Protein AF-A0A662CQD9-F1 (afdb_monomer_lite)

pLDDT: mean 89.27, std 15.83, range [40.22, 98.19]

Radius of gyration: 14.36 Å; chains: 1; bounding box: 33×25×35 Å

Foldseek 3Di:
DDDDPDPDPDWDKDWDAPDQAQQHTWIWIGPVVPDIDTPPNRHHPDFQPDDPSRGYDDDDDDDDPVD

Sequence (67 aa):
MQGFAQEGDSVYLFSYFINNGEDGLHLAYSEDGLSWKALNENASYLKPEVGKDKLMRDPCIIQTPDG

Secondary structure (DSSP, 8-state):
------SSS--EEEEE--TTSSS-BEEEEESSSSS-EESGGG--SB---SSSS----S------TT-

Structure (mmCIF, N/CA/C/O backbone):
data_AF-A0A662CQD9-F1
#
_entry.id   AF-A0A662CQD9-F1
#
loop_
_atom_site.group_PDB
_atom_site.id
_atom_site.type_symbol
_atom_site.label_atom_id
_atom_site.label_alt_id
_atom_site.label_comp_id
_atom_site.label_asym_id
_atom_site.label_entity_id
_atom_site.label_seq_id
_atom_site.pdbx_PDB_ins_code
_atom_site.Cartn_x
_atom_site.Cartn_y
_atom_site.Cartn_z
_atom_site.occupancy
_atom_site.B_iso_or_equiv
_atom_site.auth_seq_id
_atom_site.auth_comp_id
_atom_site.auth_asym_id
_atom_site.auth_atom_id
_atom_site.pdbx_PDB_model_num
ATOM 1 N N . MET A 1 1 ? -22.564 15.726 10.714 1.00 40.22 1 MET A N 1
ATOM 2 C CA . MET A 1 1 ? -22.271 14.573 9.841 1.00 40.22 1 MET A CA 1
ATOM 3 C C . MET A 1 1 ? -21.417 13.613 10.642 1.00 40.22 1 MET A C 1
ATOM 5 O O . MET A 1 1 ? -20.273 13.940 10.916 1.00 40.22 1 MET A O 1
ATOM 9 N N . GLN A 1 2 ? -22.001 12.514 11.113 1.00 41.22 2 GLN A N 1
ATOM 10 C CA . GLN A 1 2 ? -21.275 11.419 11.758 1.00 41.22 2 GLN A CA 1
ATOM 11 C C . GLN A 1 2 ? -20.942 10.408 10.661 1.00 41.22 2 GLN A C 1
ATOM 13 O O . GLN A 1 2 ? -21.846 9.935 9.975 1.00 41.22 2 GLN A O 1
ATOM 18 N N . GLY A 1 3 ? -19.653 10.161 10.435 1.00 45.72 3 GLY A N 1
ATOM 19 C CA . GLY A 1 3 ? -19.213 9.049 9.602 1.00 45.72 3 GLY A CA 1
ATOM 20 C C . GLY A 1 3 ? -19.467 7.761 10.371 1.00 45.72 3 GLY A C 1
ATOM 21 O O . GLY A 1 3 ? -18.907 7.571 11.446 1.00 45.72 3 GLY A O 1
ATOM 22 N N . PHE A 1 4 ? -20.350 6.913 9.857 1.00 49.28 4 PHE A N 1
ATOM 23 C CA . PHE A 1 4 ? -20.591 5.584 10.402 1.00 49.28 4 PHE A CA 1
ATOM 24 C C . PHE A 1 4 ? -19.447 4.660 9.964 1.00 49.28 4 PHE A C 1
ATOM 26 O O . PHE A 1 4 ? -19.555 3.987 8.944 1.00 49.28 4 PHE A O 1
ATOM 33 N N . ALA A 1 5 ? -18.346 4.638 10.714 1.00 55.62 5 ALA A N 1
ATOM 34 C CA . ALA A 1 5 ? -17.582 3.404 10.859 1.00 55.62 5 ALA A CA 1
ATOM 35 C C . ALA A 1 5 ? -18.286 2.611 11.967 1.00 55.62 5 ALA A C 1
ATOM 37 O O . ALA A 1 5 ? -18.522 3.127 13.058 1.00 55.62 5 ALA A O 1
ATOM 38 N N . GLN A 1 6 ? -18.753 1.415 11.633 1.00 50.81 6 GLN A N 1
ATOM 39 C CA . GLN A 1 6 ? -19.496 0.536 12.527 1.00 50.81 6 GLN A CA 1
ATOM 40 C C . GLN A 1 6 ? -18.657 0.224 13.778 1.00 50.81 6 GLN A C 1
ATOM 42 O O . GLN A 1 6 ? -17.469 -0.055 13.659 1.00 50.81 6 GLN A O 1
ATOM 47 N N . GLU A 1 7 ? -19.275 0.287 14.961 1.00 52.09 7 GLU A N 1
ATOM 48 C CA . GLU A 1 7 ? -18.689 -0.024 16.276 1.00 52.09 7 GLU A CA 1
ATOM 49 C C . GLU A 1 7 ? -18.262 -1.508 16.341 1.00 52.09 7 GLU A C 1
ATOM 51 O O . GLU A 1 7 ? -18.977 -2.391 16.808 1.00 52.09 7 GLU A O 1
ATOM 56 N N . GLY A 1 8 ? -17.096 -1.78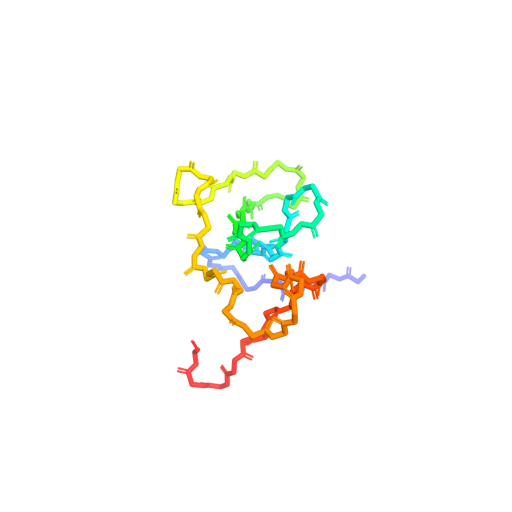7 15.779 1.00 56.69 8 GLY A N 1
ATOM 57 C CA . GLY A 1 8 ? -16.347 -3.036 15.806 1.00 56.69 8 GLY A CA 1
ATOM 58 C C . GLY A 1 8 ? -14.892 -2.694 15.491 1.00 56.69 8 GLY A C 1
ATOM 59 O O . GLY A 1 8 ? -14.655 -1.646 14.887 1.00 56.69 8 GLY A O 1
ATOM 60 N N . ASP A 1 9 ? -13.946 -3.534 15.925 1.00 69.50 9 ASP A N 1
ATOM 61 C CA . ASP A 1 9 ? -12.486 -3.363 15.778 1.00 69.50 9 ASP A CA 1
ATOM 62 C C . ASP A 1 9 ? -12.066 -3.158 14.306 1.00 69.50 9 ASP A C 1
ATOM 64 O O . ASP A 1 9 ? -11.595 -4.068 13.624 1.00 69.50 9 ASP A O 1
ATOM 68 N N . SER A 1 10 ? -12.289 -1.957 13.785 1.00 82.62 10 SER A N 1
ATOM 69 C CA . SER A 1 10 ? -12.052 -1.563 12.404 1.00 82.62 10 SER A CA 1
ATOM 70 C C . SER A 1 10 ? -10.946 -0.521 12.371 1.00 82.62 10 SER A C 1
ATOM 72 O O . SER A 1 10 ? -10.839 0.337 13.246 1.00 82.62 10 SER A O 1
ATOM 74 N N . VAL A 1 11 ? -10.089 -0.630 11.361 1.00 93.25 11 VAL A N 1
ATOM 75 C CA . VAL A 1 11 ? -8.920 0.231 11.177 1.00 93.25 11 VAL A CA 1
ATOM 76 C C . VAL A 1 11 ? -8.988 0.897 9.813 1.00 93.25 11 VAL A C 1
ATOM 78 O O . VAL A 1 11 ? -9.551 0.354 8.861 1.00 93.25 11 VAL A O 1
ATOM 81 N N . TYR A 1 12 ? -8.364 2.060 9.697 1.00 94.31 12 TYR A N 1
ATOM 82 C CA . TYR A 1 12 ? -8.046 2.650 8.409 1.00 94.31 12 TYR A CA 1
ATOM 83 C C . TYR A 1 12 ? -6.886 1.880 7.784 1.00 94.31 12 TYR A C 1
ATOM 85 O O . TYR A 1 12 ? -5.892 1.603 8.455 1.00 94.31 12 TYR A O 1
ATOM 93 N N . LEU A 1 13 ? -6.998 1.562 6.496 1.00 95.81 13 LEU A N 1
ATOM 94 C CA . LEU A 1 13 ? -5.950 0.910 5.717 1.00 95.81 13 LEU A CA 1
ATOM 95 C C . LEU A 1 13 ? -5.510 1.843 4.589 1.00 95.81 13 LEU A C 1
ATOM 97 O O . LEU A 1 13 ? -6.343 2.384 3.864 1.00 95.81 13 LEU A O 1
ATOM 101 N N . PHE A 1 14 ? -4.202 2.022 4.442 1.00 96.56 14 PHE A N 1
ATOM 102 C CA . PHE A 1 14 ? -3.605 2.894 3.441 1.00 96.56 14 PHE A CA 1
ATOM 103 C C . PHE A 1 14 ? -2.684 2.104 2.522 1.00 96.56 14 PHE A C 1
ATOM 105 O O . PHE A 1 14 ? -1.782 1.409 2.992 1.00 96.56 14 PHE A O 1
ATOM 112 N N . SER A 1 15 ? -2.910 2.231 1.214 1.00 97.75 15 SER A N 1
ATOM 113 C CA . SER A 1 15 ? -2.042 1.708 0.162 1.00 97.75 15 SER A CA 1
ATOM 114 C C . SER A 1 15 ? -1.113 2.803 -0.343 1.00 97.75 15 SER A C 1
ATOM 116 O O . SER A 1 15 ? -1.571 3.877 -0.729 1.00 97.75 15 SER A O 1
ATOM 118 N N . TYR A 1 16 ? 0.190 2.535 -0.362 1.00 97.38 16 TYR A N 1
ATOM 119 C CA . TYR A 1 16 ? 1.191 3.513 -0.786 1.00 97.38 16 TYR A CA 1
ATOM 120 C C . TYR A 1 16 ? 2.391 2.856 -1.466 1.00 97.38 16 TYR A C 1
ATOM 122 O O . TYR A 1 16 ? 2.539 1.636 -1.476 1.00 97.38 16 TYR A O 1
ATOM 130 N N . PHE A 1 17 ? 3.242 3.695 -2.049 1.00 97.25 17 PHE A N 1
ATOM 131 C CA . PHE A 1 17 ? 4.560 3.331 -2.558 1.00 97.25 17 PHE A CA 1
ATOM 132 C C . PHE A 1 17 ? 5.618 4.1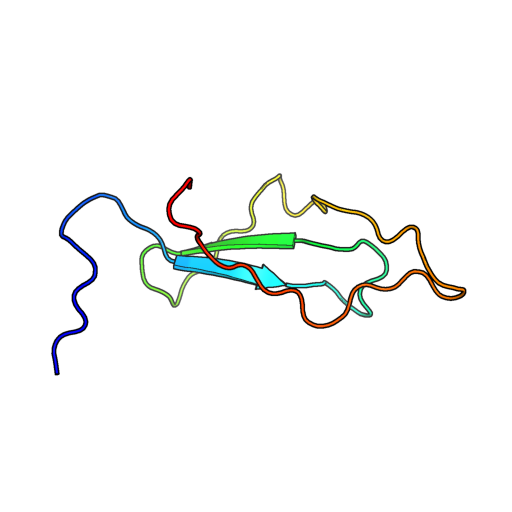85 -1.854 1.00 97.25 17 PHE A C 1
ATOM 134 O O . PHE A 1 17 ? 5.317 5.270 -1.348 1.00 97.25 17 PHE A O 1
ATOM 141 N N . ILE A 1 18 ? 6.858 3.704 -1.814 1.00 96.19 18 ILE A N 1
ATOM 142 C CA . ILE A 1 18 ? 7.986 4.431 -1.224 1.00 96.19 18 ILE A CA 1
ATOM 143 C C . ILE A 1 18 ? 8.859 4.992 -2.352 1.00 96.19 18 ILE A C 1
ATOM 145 O O . ILE A 1 18 ? 9.035 4.356 -3.389 1.00 96.19 18 ILE A O 1
ATOM 149 N N . ASN A 1 19 ? 9.422 6.187 -2.151 1.00 95.56 19 ASN A N 1
ATOM 150 C CA . ASN A 1 19 ? 10.297 6.867 -3.112 1.00 95.56 19 ASN A CA 1
ATOM 151 C C . ASN A 1 19 ? 9.659 6.996 -4.504 1.00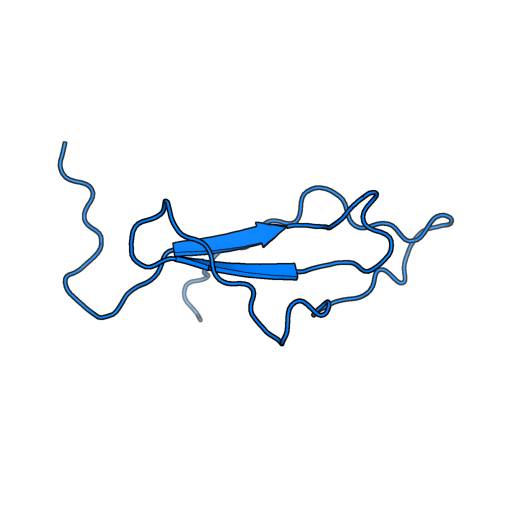 95.56 19 ASN A C 1
ATOM 153 O O . ASN A 1 19 ? 8.672 7.712 -4.656 1.00 95.56 19 ASN A O 1
ATOM 157 N N . ASN A 1 20 ? 10.222 6.341 -5.524 1.00 95.56 20 ASN A N 1
ATOM 158 C CA . ASN A 1 20 ? 9.698 6.369 -6.885 1.00 95.56 20 ASN A CA 1
ATOM 159 C C . ASN A 1 20 ? 8.832 5.136 -7.210 1.00 95.56 20 ASN A C 1
ATOM 161 O O . ASN A 1 20 ? 8.320 5.021 -8.325 1.00 95.56 20 ASN A O 1
ATOM 165 N N . GLY A 1 21 ? 8.639 4.243 -6.235 1.00 96.06 21 GLY A N 1
ATOM 166 C CA . GLY A 1 21 ? 7.810 3.048 -6.345 1.00 96.06 21 GLY A CA 1
ATOM 167 C C . GLY A 1 21 ? 8.533 1.845 -6.936 1.00 96.06 21 GLY A C 1
ATOM 168 O O . GLY A 1 21 ? 7.883 0.983 -7.526 1.00 96.06 21 GLY A O 1
ATOM 169 N N . GLU A 1 22 ? 9.861 1.791 -6.806 1.00 96.62 22 GLU A N 1
ATOM 170 C CA . GLU A 1 22 ? 10.685 0.691 -7.317 1.00 96.62 22 GLU A CA 1
ATOM 171 C C . GLU A 1 22 ? 10.402 -0.647 -6.621 1.00 96.62 22 GLU A C 1
ATOM 173 O O . GLU A 1 22 ? 10.556 -1.709 -7.224 1.00 96.62 22 GLU A O 1
ATOM 178 N N . ASP A 1 23 ? 10.015 -0.611 -5.345 1.00 96.25 23 ASP A N 1
ATOM 179 C CA . ASP A 1 23 ? 9.787 -1.815 -4.548 1.00 96.25 23 ASP A CA 1
ATOM 180 C C . ASP A 1 23 ? 8.321 -2.263 -4.530 1.00 96.25 23 ASP A C 1
ATOM 182 O O . ASP A 1 23 ? 8.061 -3.449 -4.326 1.00 96.25 23 ASP A O 1
ATOM 186 N N . GLY A 1 24 ? 7.380 -1.371 -4.842 1.00 97.38 24 GLY A N 1
ATOM 187 C CA . GLY A 1 24 ? 5.991 -1.701 -5.142 1.00 97.38 24 GLY A CA 1
ATOM 188 C C . GLY A 1 24 ? 4.992 -1.332 -4.048 1.00 97.38 24 GLY A C 1
ATOM 189 O O . GLY A 1 24 ? 5.050 -0.240 -3.488 1.00 97.38 24 GLY A O 1
ATOM 190 N N . LEU A 1 25 ? 4.020 -2.218 -3.815 1.00 97.94 25 LEU A N 1
ATOM 191 C CA . LEU A 1 25 ? 2.892 -1.969 -2.917 1.00 97.94 25 LEU A CA 1
ATOM 192 C C . LEU A 1 25 ? 3.297 -2.109 -1.453 1.00 97.94 25 LEU A C 1
ATOM 194 O O . LEU A 1 25 ? 3.672 -3.196 -1.020 1.00 97.94 25 LEU A O 1
ATOM 198 N N . HIS A 1 26 ? 3.061 -1.068 -0.666 1.00 98.12 26 HIS A N 1
ATOM 199 C CA . HIS A 1 26 ? 3.113 -1.110 0.791 1.00 98.12 26 HIS A CA 1
ATOM 200 C C . HIS A 1 26 ? 1.743 -0.840 1.395 1.00 98.12 26 HIS A C 1
ATOM 202 O O . HIS A 1 26 ? 0.900 -0.171 0.790 1.00 98.12 26 HIS A O 1
ATOM 208 N N . LEU A 1 27 ? 1.537 -1.355 2.607 1.00 98.00 27 LEU A N 1
ATOM 209 C CA . LEU A 1 27 ? 0.316 -1.154 3.375 1.00 98.00 27 LEU A CA 1
ATOM 210 C C . LEU A 1 27 ? 0.647 -0.663 4.783 1.00 98.00 27 LEU A C 1
ATOM 212 O O . LEU A 1 27 ? 1.585 -1.143 5.419 1.00 98.00 27 LEU A O 1
ATOM 216 N N . ALA A 1 28 ? -0.153 0.273 5.281 1.00 98.00 28 ALA A N 1
ATOM 217 C CA . ALA A 1 28 ? -0.105 0.738 6.661 1.00 98.00 28 ALA A CA 1
ATOM 218 C C . ALA A 1 28 ? -1.520 0.811 7.219 1.00 98.00 28 ALA A C 1
ATOM 220 O O . ALA A 1 28 ? -2.464 1.089 6.480 1.00 98.00 28 ALA A O 1
ATOM 221 N N . TYR A 1 29 ? -1.655 0.583 8.521 1.00 97.19 29 TYR A N 1
ATOM 222 C CA . TYR A 1 29 ? -2.931 0.713 9.208 1.00 97.19 29 TYR A CA 1
ATOM 223 C C . TYR A 1 29 ? -2.889 1.800 10.276 1.00 97.19 29 TYR A C 1
ATOM 225 O O . TYR A 1 29 ? -1.818 2.171 10.766 1.00 97.19 29 TYR A O 1
ATOM 233 N N . SER A 1 30 ? -4.068 2.294 10.633 1.00 96.56 30 SER A N 1
ATOM 234 C CA . SER A 1 30 ? -4.257 3.274 11.692 1.00 96.56 30 SER A CA 1
ATOM 235 C C . SER A 1 30 ? -5.599 3.064 12.388 1.00 96.56 30 SER A C 1
ATOM 237 O O . SER A 1 30 ? -6.599 2.773 11.738 1.00 96.56 30 SER A O 1
ATOM 239 N N . GLU A 1 31 ? -5.628 3.222 13.707 1.00 95.25 31 GLU A N 1
ATOM 240 C CA . GLU A 1 31 ? -6.864 3.187 14.504 1.00 95.25 31 GLU A CA 1
ATOM 241 C C . GLU A 1 31 ? -7.524 4.577 14.589 1.00 95.25 31 GLU A C 1
ATOM 243 O O . GLU A 1 31 ? -8.737 4.685 14.744 1.00 95.25 31 GLU A O 1
ATOM 248 N N . ASP A 1 32 ? -6.739 5.650 14.444 1.00 93.75 32 ASP A N 1
ATOM 249 C CA . ASP A 1 32 ? -7.170 7.047 14.607 1.00 93.75 32 ASP A CA 1
ATOM 250 C C . ASP A 1 32 ? -7.140 7.864 13.297 1.00 93.75 32 ASP A C 1
ATOM 252 O O . ASP A 1 32 ? -7.617 8.998 13.256 1.00 93.75 32 ASP A O 1
ATOM 256 N N . GLY A 1 33 ? -6.581 7.304 12.221 1.00 94.00 33 GLY A N 1
ATOM 257 C CA . GLY A 1 33 ? -6.344 7.973 10.939 1.00 94.00 33 GLY A CA 1
ATOM 258 C C . GLY A 1 33 ? -5.182 8.977 10.951 1.00 94.00 33 GLY A C 1
ATOM 259 O O . GLY A 1 33 ? -4.915 9.613 9.929 1.00 94.00 33 GLY A O 1
ATOM 260 N N . LEU A 1 34 ? -4.479 9.130 12.076 1.00 95.50 34 LEU A N 1
ATOM 261 C CA . LEU A 1 34 ? -3.398 10.102 12.282 1.00 95.50 34 LEU A CA 1
ATOM 262 C C . LEU A 1 34 ? -2.048 9.405 12.470 1.00 95.50 34 LEU A C 1
ATOM 264 O O . LEU A 1 34 ? -1.039 9.817 11.897 1.00 95.50 34 LEU A O 1
ATOM 268 N N . SER A 1 35 ? -2.045 8.334 13.256 1.00 96.38 35 SER A N 1
ATOM 269 C CA . SER A 1 35 ? -0.885 7.535 13.618 1.00 96.38 35 SER A CA 1
ATOM 270 C C . SER A 1 35 ? -0.882 6.262 12.781 1.00 96.38 35 SER A C 1
ATOM 272 O O . SER A 1 35 ? -1.762 5.412 12.923 1.00 96.38 35 SER A O 1
ATOM 274 N N . TRP A 1 36 ? 0.109 6.120 11.903 1.00 97.00 36 TRP A N 1
ATOM 275 C CA . TRP A 1 36 ? 0.170 5.027 10.934 1.00 97.00 36 TRP A CA 1
ATOM 276 C C . TRP A 1 36 ? 1.284 4.047 11.268 1.00 97.00 36 TRP A C 1
ATOM 278 O O . TRP A 1 36 ? 2.431 4.440 11.490 1.00 97.00 36 TRP A O 1
ATOM 288 N N . LYS A 1 37 ? 0.954 2.756 11.255 1.00 98.19 37 LYS A N 1
ATOM 289 C CA . LYS A 1 37 ? 1.909 1.667 11.434 1.00 98.19 37 LYS A CA 1
ATOM 290 C C . LYS A 1 37 ? 2.003 0.850 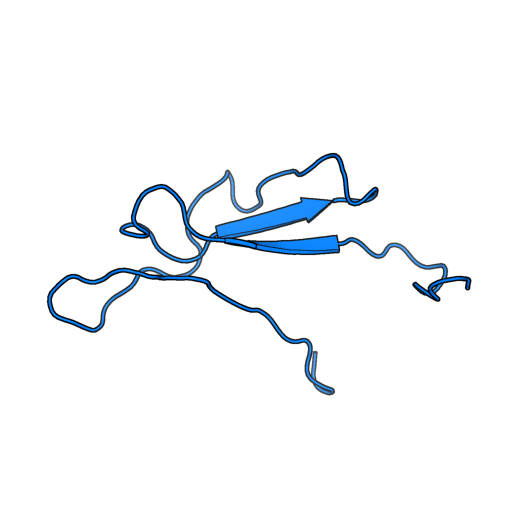10.154 1.00 98.19 37 LY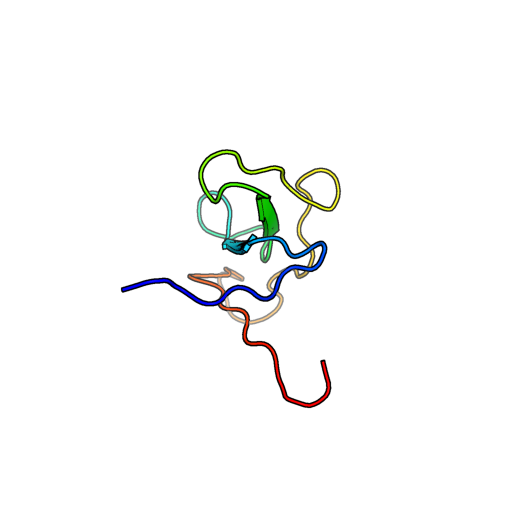S A C 1
ATOM 292 O O . LYS A 1 37 ? 1.009 0.295 9.687 1.00 98.19 37 LYS A O 1
ATOM 297 N N . ALA A 1 38 ? 3.213 0.766 9.607 1.00 98.12 38 ALA A N 1
ATOM 298 C CA . ALA A 1 38 ? 3.492 -0.069 8.448 1.00 98.12 38 ALA A CA 1
ATOM 299 C C . ALA A 1 38 ? 3.250 -1.551 8.771 1.00 98.12 38 ALA A C 1
ATOM 301 O O . ALA A 1 38 ? 3.595 -2.036 9.855 1.00 98.12 38 ALA A O 1
ATOM 302 N N . LEU A 1 39 ? 2.656 -2.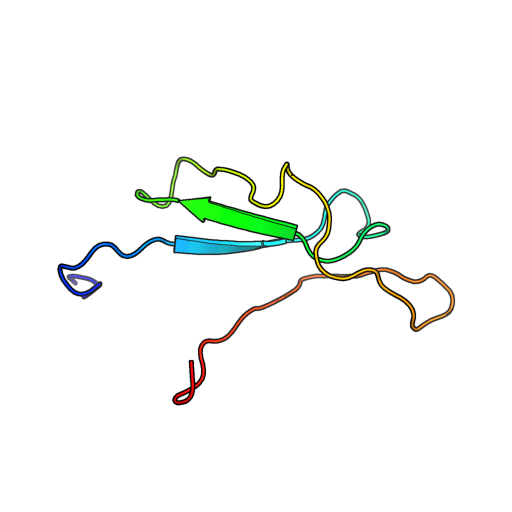265 7.821 1.00 97.62 39 LEU A N 1
ATOM 303 C CA . LEU A 1 39 ? 2.472 -3.709 7.878 1.00 97.62 39 LEU A CA 1
ATOM 304 C C . LEU A 1 39 ? 3.679 -4.428 7.257 1.00 97.62 39 LEU A C 1
ATOM 306 O O . LEU A 1 39 ? 4.500 -3.805 6.586 1.00 97.62 39 LEU A O 1
ATOM 310 N N . ASN A 1 40 ? 3.796 -5.739 7.500 1.00 97.31 40 ASN A N 1
ATOM 311 C CA . ASN A 1 40 ? 4.844 -6.595 6.922 1.00 97.31 40 ASN A CA 1
ATOM 312 C C . ASN A 1 40 ? 6.272 -6.053 7.117 1.00 97.31 40 ASN A C 1
ATOM 314 O O . ASN A 1 40 ? 7.066 -6.040 6.186 1.00 97.31 40 ASN A O 1
ATOM 318 N N . GLU A 1 41 ? 6.579 -5.527 8.308 1.00 97.31 41 GLU A N 1
ATOM 319 C CA . GLU A 1 41 ? 7.891 -4.922 8.608 1.00 97.31 41 GLU A CA 1
ATOM 320 C C . GLU A 1 41 ? 8.290 -3.807 7.614 1.00 97.31 41 GLU A C 1
ATOM 322 O O . GLU A 1 41 ? 9.471 -3.562 7.378 1.00 97.31 41 GLU A O 1
ATOM 327 N N . ASN A 1 42 ? 7.292 -3.116 7.040 1.00 96.75 42 ASN A N 1
ATOM 328 C CA . ASN A 1 42 ? 7.448 -2.117 5.978 1.00 96.75 42 ASN A CA 1
ATOM 329 C C . ASN A 1 42 ? 8.102 -2.672 4.693 1.00 96.75 42 ASN A C 1
ATOM 331 O O . ASN A 1 42 ? 8.771 -1.941 3.962 1.00 96.75 42 ASN A O 1
ATOM 335 N N . ALA A 1 43 ? 7.936 -3.971 4.430 1.00 97.75 43 ALA A N 1
ATOM 336 C CA . ALA A 1 43 ? 8.332 -4.615 3.187 1.00 97.75 43 ALA A CA 1
ATOM 337 C C . ALA A 1 43 ? 7.162 -4.684 2.194 1.00 97.75 43 ALA A C 1
ATOM 339 O O . ALA A 1 43 ? 6.006 -4.914 2.565 1.00 97.75 43 ALA A O 1
ATOM 340 N N . SER A 1 44 ? 7.494 -4.555 0.909 1.00 97.50 44 SER A N 1
ATOM 341 C CA . SER A 1 44 ? 6.517 -4.576 -0.180 1.00 97.50 44 SER A CA 1
ATOM 342 C C . SER A 1 44 ? 5.774 -5.914 -0.290 1.00 97.50 44 SER A C 1
ATOM 344 O O . SER A 1 44 ? 6.375 -6.990 -0.227 1.00 97.50 44 SER A O 1
ATOM 346 N N . TYR A 1 45 ? 4.463 -5.822 -0.508 1.00 97.56 45 TYR A N 1
ATOM 347 C CA . TYR A 1 45 ? 3.539 -6.930 -0.747 1.00 97.56 45 TYR A CA 1
ATOM 348 C C . TYR A 1 45 ? 3.501 -7.376 -2.209 1.00 97.56 45 TYR A C 1
ATOM 350 O O . TYR A 1 45 ? 3.266 -8.550 -2.492 1.00 97.56 45 TYR A O 1
ATOM 358 N N . LEU A 1 46 ? 3.703 -6.447 -3.145 1.00 97.00 46 LEU A N 1
ATOM 359 C CA . LEU A 1 46 ? 3.626 -6.715 -4.578 1.00 97.00 46 LEU A CA 1
ATOM 360 C C . LEU A 1 46 ? 4.686 -5.902 -5.303 1.00 97.00 46 LEU A C 1
ATOM 362 O O . LEU A 1 46 ? 4.591 -4.677 -5.380 1.00 97.00 46 LEU A O 1
ATOM 366 N N . LYS A 1 47 ? 5.667 -6.599 -5.875 1.00 96.88 47 LYS A N 1
ATOM 367 C CA . LYS A 1 47 ? 6.721 -5.978 -6.675 1.00 96.88 47 LYS A CA 1
ATOM 368 C C . LYS A 1 47 ? 6.228 -5.724 -8.102 1.00 96.88 47 LYS A C 1
ATOM 370 O O . LYS A 1 47 ? 5.562 -6.586 -8.676 1.00 96.88 47 LYS A O 1
ATOM 375 N N . PRO A 1 48 ? 6.560 -4.575 -8.704 1.00 96.38 48 PRO A N 1
ATOM 376 C CA . PRO A 1 48 ? 6.229 -4.305 -10.095 1.00 96.38 48 PRO A CA 1
ATOM 377 C C . PRO A 1 48 ? 7.076 -5.182 -11.032 1.00 96.38 48 PRO A C 1
ATOM 379 O O . PRO A 1 48 ? 8.303 -5.114 -11.040 1.00 96.38 48 PRO A O 1
ATOM 382 N N . GLU A 1 49 ? 6.426 -6.000 -11.860 1.00 96.50 49 GLU A N 1
ATOM 383 C CA . GLU A 1 49 ? 7.114 -6.867 -12.836 1.00 96.50 49 GLU A CA 1
ATOM 384 C C . GLU A 1 49 ? 6.929 -6.412 -14.292 1.00 96.50 49 GLU A C 1
ATOM 386 O O . GLU A 1 49 ? 7.690 -6.814 -15.176 1.00 96.50 49 GLU A O 1
ATOM 391 N N . VAL A 1 50 ? 5.945 -5.544 -14.540 1.00 93.88 50 VAL A N 1
ATOM 392 C CA . VAL A 1 50 ? 5.510 -5.106 -15.873 1.00 93.88 50 VAL A CA 1
ATOM 393 C C . VAL A 1 50 ? 6.018 -3.694 -16.186 1.00 93.88 50 VAL A C 1
ATOM 395 O O . VAL A 1 50 ? 6.141 -2.846 -15.305 1.00 93.88 50 VAL A O 1
ATOM 398 N N . GLY A 1 51 ? 6.277 -3.433 -17.471 1.00 92.88 51 GLY A N 1
ATOM 399 C CA . GLY A 1 51 ? 6.812 -2.162 -17.964 1.00 92.88 51 GLY A CA 1
ATOM 400 C C . GLY A 1 51 ? 8.341 -2.148 -18.019 1.00 92.88 51 GLY A C 1
ATOM 401 O O . GLY A 1 51 ? 9.008 -3.004 -17.442 1.00 92.88 51 GLY A O 1
ATOM 402 N N . LYS A 1 52 ? 8.909 -1.184 -18.754 1.00 94.88 52 LYS A N 1
ATOM 403 C CA . LYS A 1 52 ? 10.372 -1.042 -18.877 1.00 94.88 52 LYS A CA 1
ATOM 404 C C . LYS A 1 52 ? 11.005 -0.637 -17.547 1.00 94.88 52 LYS A C 1
ATOM 406 O O . LYS A 1 52 ? 12.005 -1.227 -17.152 1.00 94.88 52 LYS A O 1
ATOM 411 N N . ASP A 1 53 ? 10.375 0.319 -16.870 1.00 95.31 53 ASP A N 1
ATOM 412 C CA . ASP A 1 53 ? 10.911 0.933 -15.653 1.00 95.31 53 ASP A CA 1
ATOM 413 C C . ASP A 1 53 ? 10.493 0.197 -14.375 1.00 95.31 53 ASP A C 1
ATOM 415 O O . ASP A 1 53 ? 11.122 0.392 -13.343 1.00 95.31 53 ASP A O 1
ATOM 419 N N . LYS A 1 54 ? 9.466 -0.667 -14.448 1.00 96.25 54 LYS A N 1
ATOM 420 C CA . LYS A 1 54 ? 8.964 -1.486 -13.330 1.00 96.25 54 LYS A CA 1
ATOM 421 C C . LYS A 1 54 ? 8.727 -0.661 -12.059 1.00 96.25 54 LYS A C 1
ATOM 423 O O . LYS A 1 54 ? 9.354 -0.889 -11.032 1.00 96.25 54 LYS A O 1
ATOM 428 N N . LEU A 1 55 ? 7.811 0.301 -12.142 1.00 96.75 55 LEU A N 1
ATOM 429 C CA . LEU A 1 55 ? 7.433 1.173 -11.027 1.00 96.75 55 LEU A CA 1
ATOM 430 C C . LEU A 1 55 ? 5.953 1.000 -10.688 1.00 96.75 55 LEU A C 1
ATOM 432 O O . LEU A 1 55 ? 5.126 0.847 -11.589 1.00 96.75 55 LEU A O 1
ATOM 436 N N . MET A 1 56 ? 5.612 1.090 -9.403 1.00 96.19 56 MET A N 1
ATOM 437 C CA . MET A 1 56 ? 4.231 1.238 -8.943 1.00 96.19 56 MET A CA 1
ATOM 438 C C . MET A 1 56 ? 3.947 2.692 -8.573 1.00 96.19 56 MET A C 1
ATOM 440 O O . MET A 1 56 ? 4.666 3.275 -7.767 1.00 96.19 56 MET A O 1
ATOM 444 N N . ARG A 1 57 ? 2.881 3.273 -9.131 1.00 95.62 57 ARG A N 1
ATOM 445 C CA . ARG A 1 57 ? 2.466 4.652 -8.849 1.00 95.62 57 ARG A CA 1
ATOM 446 C C . ARG A 1 57 ? 1.016 4.676 -8.396 1.00 95.62 57 ARG A C 1
ATOM 448 O O . ARG A 1 57 ? 0.166 4.099 -9.064 1.00 95.62 57 ARG A O 1
ATOM 455 N N . ASP A 1 58 ? 0.787 5.336 -7.264 1.00 94.69 58 ASP A N 1
ATOM 456 C CA . ASP A 1 58 ? -0.534 5.624 -6.697 1.00 94.69 58 ASP A CA 1
ATOM 457 C C . ASP A 1 58 ? -1.433 4.376 -6.555 1.00 94.69 58 ASP A C 1
ATOM 459 O O . ASP A 1 58 ? -2.504 4.303 -7.165 1.00 94.69 58 ASP A O 1
ATOM 463 N N . PRO A 1 59 ? -1.009 3.358 -5.777 1.00 95.50 59 PRO A N 1
ATOM 464 C CA . PRO A 1 59 ? -1.832 2.177 -5.570 1.00 95.50 59 PRO A CA 1
ATOM 465 C C . PRO A 1 59 ? -3.127 2.543 -4.841 1.00 95.50 59 PRO A C 1
ATOM 467 O O . PRO A 1 59 ? -3.125 3.335 -3.897 1.00 95.50 59 PRO A O 1
ATOM 470 N N . CYS A 1 60 ? -4.224 1.908 -5.245 1.00 95.50 60 CYS A N 1
ATOM 471 C CA . CYS A 1 60 ? -5.510 1.999 -4.567 1.00 95.50 60 CYS A CA 1
ATOM 472 C C . CYS A 1 60 ? -5.994 0.606 -4.156 1.00 95.50 60 CYS A C 1
ATOM 474 O O . CYS A 1 60 ? -5.685 -0.393 -4.808 1.00 95.50 60 CYS A O 1
ATOM 476 N N . ILE A 1 61 ? -6.759 0.554 -3.069 1.00 93.25 61 ILE A N 1
ATOM 477 C CA . ILE A 1 61 ? -7.417 -0.651 -2.571 1.00 93.25 61 ILE A CA 1
ATOM 478 C C . ILE A 1 61 ? -8.910 -0.374 -2.417 1.00 93.25 61 ILE A C 1
ATOM 480 O O . ILE A 1 61 ? -9.312 0.702 -1.975 1.00 93.25 61 ILE A O 1
ATOM 484 N N . ILE A 1 62 ? -9.733 -1.338 -2.824 1.00 91.88 62 ILE A N 1
ATOM 485 C CA . ILE A 1 62 ? -11.191 -1.251 -2.783 1.00 91.88 62 ILE A CA 1
ATOM 486 C C . ILE A 1 62 ? -11.697 -2.563 -2.201 1.00 91.88 62 ILE A C 1
ATOM 488 O O . ILE A 1 62 ? -11.370 -3.630 -2.717 1.00 91.88 62 ILE A O 1
ATOM 492 N N . GLN A 1 63 ? -12.490 -2.479 -1.137 1.00 88.81 63 GLN A N 1
ATOM 493 C CA . GLN A 1 63 ? -13.163 -3.647 -0.586 1.00 88.81 63 GLN A CA 1
ATOM 494 C C . GLN A 1 63 ? -14.322 -4.038 -1.502 1.00 88.81 63 GLN A C 1
ATOM 496 O O . GLN A 1 63 ? -15.180 -3.211 -1.822 1.00 88.81 63 GLN A O 1
ATOM 501 N N . THR A 1 64 ? -14.340 -5.295 -1.929 1.00 92.25 64 THR A N 1
ATOM 502 C CA . THR A 1 64 ? -15.432 -5.836 -2.738 1.00 92.25 64 THR A CA 1
ATOM 503 C C . THR A 1 64 ? -16.454 -6.544 -1.843 1.00 92.25 64 THR A C 1
ATOM 505 O O . THR A 1 64 ? -16.165 -6.800 -0.673 1.00 92.25 64 THR A O 1
ATOM 508 N N . PRO A 1 65 ? -17.664 -6.864 -2.342 1.00 94.06 65 PRO A N 1
ATOM 509 C CA . PRO A 1 65 ? -18.648 -7.619 -1.562 1.00 94.06 65 PRO A CA 1
ATOM 510 C C . PRO A 1 65 ? -18.147 -8.982 -1.058 1.00 94.06 65 PRO A C 1
ATOM 512 O O . PRO A 1 65 ? -18.673 -9.480 -0.066 1.00 94.06 65 PRO A O 1
ATOM 515 N N . ASP A 1 66 ? -17.138 -9.559 -1.719 1.00 93.19 66 ASP A N 1
ATOM 516 C CA . ASP A 1 66 ? -16.568 -10.869 -1.383 1.00 93.19 66 ASP A CA 1
ATOM 517 C C . ASP A 1 66 ? -15.478 -10.799 -0.296 1.00 93.19 66 ASP A C 1
ATOM 519 O O . ASP A 1 66 ? -14.949 -11.833 0.117 1.00 93.19 66 ASP A O 1
ATOM 523 N N . GLY A 1 67 ? -15.168 -9.592 0.189 1.00 68.25 67 GLY A N 1
ATOM 524 C CA . GLY A 1 67 ? -14.000 -9.309 1.027 1.00 68.25 67 GLY A CA 1
ATOM 525 C C . GLY A 1 67 ? -12.765 -9.010 0.196 1.00 68.25 67 GLY A C 1
ATOM 526 O O . GLY A 1 67 ? -11.667 -9.265 0.736 1.00 68.25 67 GLY A O 1
#